Protein AF-A0A165E2U0-F1 (afdb_monomer)

Radius of gyration: 25.97 Å; Cα contacts (8 Å, |Δi|>4): 132; chains: 1; bounding box: 75×24×74 Å

Nearest PDB structures (foldseek):
  6asz-assembly1_A  TM=8.365E-01  e=5.040E-02  Drosophila melanogaster
  3fdt-assembly1_A  TM=8.218E-01  e=2.837E-01  Homo sapiens
  6q3m-assembly4_D  TM=7.816E-01  e=5.260E-01  Homo sapiens
  2k28-assembly1_A  TM=7.258E-01  e=8.102E-01  Homo sapiens
  8po6-assembly1_A  TM=3.005E-01  e=1.327E+00  Escherichia coli K-12

InterPro domains:
  IPR016197 Chromo-like domain superfamily [SSF54160] (2-65)

Organism: NCBI:txid1353952

Sequence (129 aa):
MSTEEELVIEYISQAKATGDDSESGELEWVYKVHWVGYPEDQASHEHDNGFFTELLDEFWAATDSDRDVKKHAKGTIIKPSQQYIGKHARKKAIPVGSNGDEGDSAAVEGVTKSGVHDLHMVSKDGASS

Structure (mmCIF, N/CA/C/O backbone):
data_AF-A0A165E2U0-F1
#
_entry.id   AF-A0A165E2U0-F1
#
loop_
_atom_site.group_PDB
_atom_site.id
_atom_site.type_symbol
_atom_s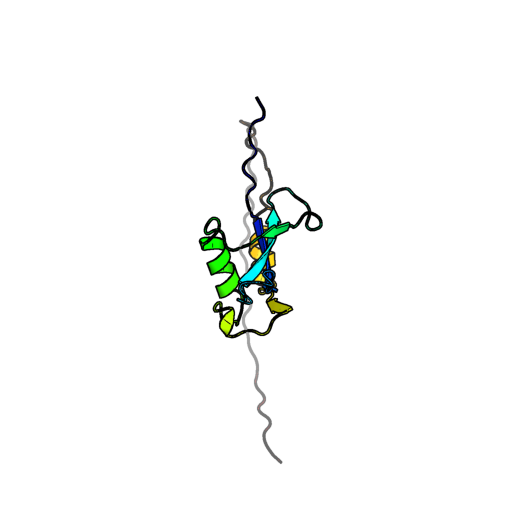ite.label_atom_id
_atom_site.label_alt_id
_atom_site.label_comp_id
_atom_site.label_asym_id
_atom_site.label_entity_id
_atom_site.label_seq_id
_atom_site.pdbx_PDB_ins_code
_atom_site.Cartn_x
_atom_site.Cartn_y
_atom_site.Cartn_z
_atom_site.occupancy
_atom_site.B_iso_or_equiv
_atom_site.auth_seq_id
_atom_site.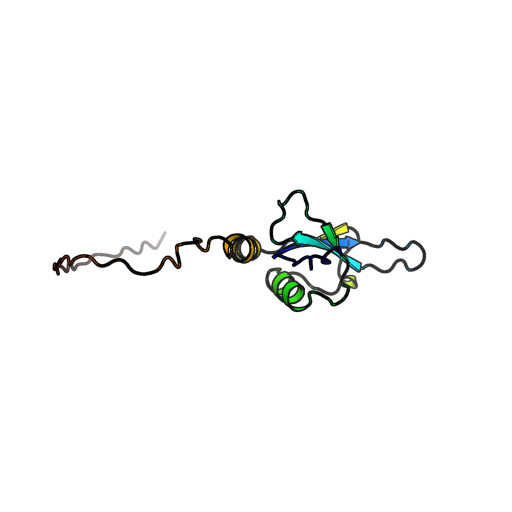auth_comp_id
_atom_site.auth_asym_id
_atom_site.auth_atom_id
_atom_site.pdbx_PDB_model_num
ATOM 1 N N . MET A 1 1 ? 13.396 1.588 32.665 1.00 40.78 1 MET A N 1
ATOM 2 C CA . MET A 1 1 ? 13.254 0.497 31.686 1.00 40.78 1 MET A CA 1
ATOM 3 C C . MET A 1 1 ? 12.191 0.959 30.719 1.00 40.78 1 MET A C 1
ATOM 5 O O . MET A 1 1 ? 11.050 1.088 31.139 1.00 40.78 1 MET A O 1
ATOM 9 N N . SER A 1 2 ? 12.589 1.369 29.518 1.00 47.41 2 SER A N 1
ATOM 10 C CA . SER A 1 2 ? 11.639 1.761 28.479 1.00 47.41 2 SER A CA 1
ATOM 11 C C . SER A 1 2 ? 11.029 0.472 27.954 1.00 47.41 2 SER A C 1
ATOM 13 O O . SER A 1 2 ? 11.752 -0.359 27.417 1.00 47.41 2 SER A O 1
ATOM 15 N N . THR A 1 3 ? 9.748 0.249 28.220 1.00 50.00 3 THR A N 1
ATOM 16 C CA . THR A 1 3 ? 8.982 -0.795 27.542 1.00 50.00 3 THR A CA 1
ATOM 17 C C . THR A 1 3 ? 9.017 -0.454 26.062 1.00 50.00 3 THR A C 1
ATOM 19 O O . THR A 1 3 ? 8.485 0.581 25.672 1.00 50.00 3 THR A O 1
ATOM 22 N N . GLU A 1 4 ? 9.734 -1.246 25.271 1.00 56.53 4 GLU A N 1
ATOM 23 C CA . GLU A 1 4 ? 9.707 -1.152 23.815 1.00 56.53 4 GLU A CA 1
ATOM 24 C C . GLU A 1 4 ? 8.253 -1.393 23.392 1.00 56.53 4 GLU A C 1
ATOM 26 O O . GLU A 1 4 ? 7.743 -2.505 23.505 1.00 56.53 4 GLU A O 1
ATOM 31 N N . GLU A 1 5 ? 7.537 -0.321 23.048 1.00 62.97 5 GLU A N 1
ATOM 32 C CA . GLU A 1 5 ? 6.160 -0.417 22.575 1.00 62.97 5 GLU A CA 1
ATOM 33 C C . GLU A 1 5 ? 6.194 -1.062 21.187 1.00 62.97 5 GLU A C 1
ATOM 35 O O . GLU A 1 5 ? 6.752 -0.504 20.243 1.00 62.97 5 GLU A O 1
ATOM 40 N N . GLU A 1 6 ? 5.642 -2.271 21.074 1.00 74.81 6 GLU A N 1
ATOM 41 C CA . GLU A 1 6 ? 5.505 -2.966 19.797 1.00 74.81 6 GLU A CA 1
ATOM 42 C C . GLU A 1 6 ? 4.513 -2.191 18.922 1.00 74.81 6 GLU A C 1
ATOM 44 O O . GLU A 1 6 ? 3.311 -2.142 19.197 1.00 74.81 6 GLU A O 1
ATOM 49 N N . LEU A 1 7 ? 5.025 -1.527 17.884 1.00 80.75 7 LEU A N 1
ATOM 50 C CA . LEU A 1 7 ? 4.197 -0.794 16.935 1.00 80.75 7 LEU A CA 1
ATOM 51 C C . LEU A 1 7 ? 3.428 -1.788 16.059 1.00 80.75 7 LEU A C 1
ATOM 53 O O . LEU A 1 7 ? 4.017 -2.552 15.296 1.00 80.75 7 LEU A O 1
ATOM 57 N N . VAL A 1 8 ? 2.099 -1.752 16.146 1.00 87.25 8 VAL A N 1
ATOM 58 C CA . VAL A 1 8 ? 1.210 -2.618 15.361 1.00 87.25 8 VAL A CA 1
ATOM 59 C C . VAL A 1 8 ? 0.689 -1.858 14.146 1.00 87.25 8 VAL A C 1
ATOM 61 O O . VAL A 1 8 ? 0.160 -0.751 14.272 1.00 87.25 8 VAL A O 1
ATOM 64 N N . ILE A 1 9 ? 0.806 -2.459 12.963 1.00 89.69 9 ILE A N 1
ATOM 65 C CA . ILE A 1 9 ? 0.265 -1.894 11.723 1.00 89.69 9 ILE A CA 1
ATOM 66 C C . ILE A 1 9 ? -1.255 -2.102 11.693 1.00 89.69 9 ILE A C 1
ATOM 68 O O . ILE A 1 9 ? -1.752 -3.208 11.894 1.00 89.69 9 ILE A O 1
ATOM 72 N N . GLU A 1 10 ? -2.001 -1.037 11.410 1.00 90.31 10 GLU A N 1
ATOM 73 C CA . GLU A 1 10 ? -3.456 -1.062 11.255 1.00 90.31 10 GLU A CA 1
ATOM 74 C C . GLU A 1 10 ? -3.865 -1.465 9.828 1.00 90.31 10 GLU A C 1
ATOM 76 O O . GLU A 1 10 ? -4.675 -2.379 9.642 1.00 90.31 10 GLU A O 1
ATOM 81 N N . TYR A 1 11 ? -3.308 -0.792 8.811 1.00 93.19 11 TYR A N 1
ATOM 82 C CA . TYR A 1 11 ? -3.546 -1.096 7.394 1.00 93.19 11 TYR A CA 1
ATOM 83 C C . TYR A 1 11 ? -2.502 -0.479 6.454 1.00 93.19 11 TYR A C 1
ATOM 85 O O . TYR A 1 11 ? -1.779 0.455 6.809 1.00 93.19 11 TYR A O 1
ATOM 93 N N . ILE A 1 12 ? -2.465 -0.975 5.212 1.00 95.44 12 ILE A N 1
ATOM 94 C CA . ILE A 1 12 ? -1.629 -0.440 4.131 1.00 95.44 12 ILE A CA 1
ATOM 95 C C . ILE A 1 12 ? -2.495 0.404 3.196 1.00 95.44 12 ILE A C 1
ATOM 97 O O . ILE A 1 12 ?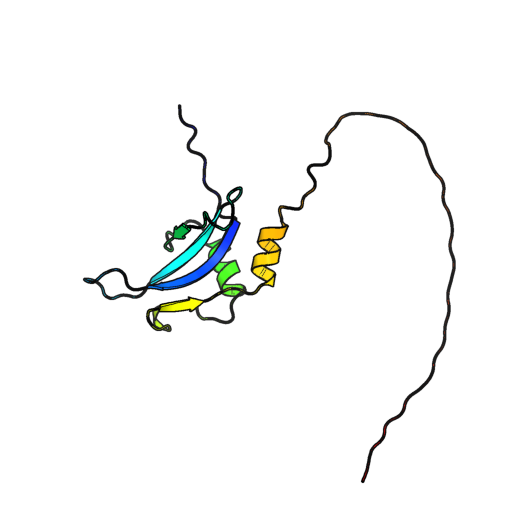 -3.444 -0.082 2.592 1.00 95.44 12 ILE A O 1
ATOM 101 N N . SER A 1 13 ? -2.163 1.680 3.031 1.00 95.81 13 SER A N 1
ATOM 102 C CA . SER A 1 13 ? -2.942 2.593 2.177 1.00 95.81 13 SER A CA 1
ATOM 103 C C . SER A 1 13 ? -2.427 2.689 0.741 1.00 95.81 13 SER A C 1
ATOM 105 O O . SER A 1 13 ? -3.143 3.157 -0.147 1.00 95.81 13 SER A O 1
ATOM 107 N N . GLN A 1 14 ? -1.179 2.281 0.506 1.00 96.50 14 GLN A N 1
ATOM 108 C CA . GLN A 1 14 ? -0.513 2.449 -0.779 1.00 96.50 14 GLN A CA 1
ATOM 109 C C . GLN A 1 14 ? 0.696 1.518 -0.904 1.00 96.50 14 GLN A C 1
ATOM 111 O O . GLN A 1 14 ? 1.415 1.343 0.074 1.00 96.50 14 GLN A O 1
ATOM 116 N N . ALA A 1 15 ? 0.979 1.037 -2.113 1.00 96.69 15 ALA A N 1
ATOM 117 C CA . ALA A 1 15 ? 2.282 0.511 -2.515 1.00 96.69 15 ALA A CA 1
ATOM 118 C C . ALA A 1 15 ? 2.851 1.372 -3.652 1.00 96.69 15 ALA A C 1
ATOM 120 O O . ALA A 1 15 ? 2.114 1.784 -4.552 1.00 96.69 15 ALA A O 1
ATOM 121 N N . LYS A 1 16 ? 4.149 1.672 -3.615 1.00 95.94 16 LYS A N 1
ATOM 122 C CA . LYS A 1 16 ? 4.857 2.424 -4.655 1.00 95.94 16 LYS A CA 1
ATOM 123 C C . LYS A 1 16 ? 6.054 1.621 -5.144 1.00 95.94 16 LYS A C 1
ATOM 125 O O . LYS A 1 16 ? 6.909 1.266 -4.339 1.00 95.94 16 LYS A O 1
ATOM 130 N N . ALA A 1 17 ? 6.133 1.390 -6.451 1.00 94.69 17 ALA A N 1
ATOM 131 C CA . ALA A 1 17 ? 7.309 0.795 -7.070 1.00 94.69 17 ALA A CA 1
ATOM 132 C C . ALA A 1 17 ? 8.429 1.837 -7.042 1.00 94.69 17 ALA A C 1
ATOM 134 O O . ALA A 1 17 ? 8.354 2.865 -7.725 1.00 94.69 17 ALA A O 1
ATOM 135 N N . THR A 1 18 ? 9.445 1.614 -6.224 1.00 89.94 18 THR A N 1
ATOM 136 C CA . THR A 1 18 ? 10.642 2.450 -6.163 1.00 89.94 18 THR A CA 1
ATOM 137 C C . THR A 1 18 ? 11.846 1.656 -6.643 1.00 89.94 18 THR A C 1
ATOM 139 O O . THR A 1 18 ? 11.802 0.442 -6.745 1.00 89.94 18 THR A O 1
ATOM 142 N N . GLY A 1 19 ? 12.907 2.367 -6.986 1.00 82.94 19 GLY A N 1
ATOM 143 C CA . GLY A 1 19 ? 14.234 1.789 -7.143 1.00 82.94 19 GLY A CA 1
ATOM 144 C C . GLY A 1 19 ? 15.147 2.787 -6.470 1.00 82.94 19 GLY A C 1
ATOM 145 O O . GLY A 1 19 ? 15.364 3.864 -7.042 1.00 82.94 19 GLY A O 1
ATOM 146 N N . ASP A 1 20 ? 15.500 2.506 -5.220 1.00 64.50 20 ASP A N 1
ATOM 147 C CA . ASP A 1 20 ? 16.282 3.418 -4.380 1.00 64.50 20 ASP A CA 1
ATOM 148 C C . ASP A 1 20 ? 17.783 3.251 -4.638 1.00 64.50 20 ASP A C 1
ATOM 150 O O . ASP A 1 20 ? 18.552 4.209 -4.612 1.00 64.50 20 ASP A O 1
ATOM 154 N N . ASP A 1 21 ? 18.182 2.045 -5.027 1.00 57.09 21 ASP A N 1
ATOM 155 C CA . ASP A 1 21 ? 19.582 1.692 -5.098 1.00 57.09 21 ASP A CA 1
ATOM 156 C C . ASP A 1 21 ? 20.172 1.972 -6.489 1.00 57.09 21 ASP A C 1
ATOM 158 O O . ASP A 1 21 ? 19.845 1.319 -7.487 1.00 57.09 21 ASP A O 1
ATOM 162 N N . SER A 1 22 ? 21.042 2.984 -6.563 1.00 55.16 22 SER A N 1
ATOM 163 C CA . SER A 1 22 ? 21.785 3.321 -7.787 1.00 55.16 22 SER A CA 1
ATOM 164 C C . SER A 1 22 ? 22.816 2.249 -8.173 1.00 55.16 22 SER A C 1
ATOM 166 O O . SER A 1 22 ? 23.364 2.336 -9.272 1.00 55.16 22 SER A O 1
ATOM 168 N N . GLU A 1 23 ? 23.072 1.248 -7.321 1.00 57.62 23 GLU A N 1
ATOM 169 C CA . GLU A 1 23 ? 23.985 0.138 -7.618 1.00 57.62 23 GLU A CA 1
ATOM 170 C C . GLU A 1 23 ? 23.243 -1.098 -8.141 1.00 57.62 23 GLU A C 1
ATOM 172 O O . GLU A 1 23 ? 23.708 -1.720 -9.097 1.00 57.62 23 GLU A O 1
ATOM 177 N N . SER A 1 24 ? 22.073 -1.428 -7.583 1.00 68.62 24 SER A N 1
ATOM 178 C CA . SER A 1 24 ? 21.304 -2.609 -8.017 1.00 68.62 24 SER A CA 1
ATOM 179 C C . SER A 1 24 ? 20.308 -2.312 -9.142 1.00 68.62 24 SER A C 1
ATOM 181 O O . SER A 1 24 ? 20.067 -3.163 -9.998 1.00 68.62 24 SER A O 1
ATOM 183 N N . GLY A 1 25 ? 19.704 -1.117 -9.162 1.00 69.19 25 GLY A N 1
ATOM 184 C CA . GLY A 1 25 ? 18.686 -0.730 -10.148 1.00 69.19 25 GLY A CA 1
ATOM 185 C C . GLY A 1 25 ? 17.399 -1.571 -10.118 1.00 69.19 25 GLY A C 1
ATOM 186 O O . GLY A 1 25 ? 16.508 -1.350 -10.943 1.00 69.19 25 GLY A O 1
ATOM 187 N N . GLU A 1 26 ? 17.291 -2.526 -9.193 1.00 83.12 26 GLU A N 1
ATOM 188 C CA . GLU A 1 26 ? 16.123 -3.381 -9.046 1.00 83.12 26 GLU A CA 1
ATOM 189 C C . GLU A 1 26 ? 14.968 -2.596 -8.427 1.00 83.12 26 GLU A C 1
ATOM 191 O O . GLU A 1 26 ? 15.147 -1.753 -7.546 1.00 83.12 26 GLU A O 1
ATOM 196 N N . LEU A 1 27 ? 13.767 -2.847 -8.945 1.00 90.19 27 LEU A N 1
ATOM 197 C CA . LEU A 1 27 ? 12.562 -2.257 -8.392 1.00 90.19 27 LEU A CA 1
ATOM 198 C C . LEU A 1 27 ? 12.106 -3.047 -7.173 1.00 90.19 27 LEU A C 1
ATOM 200 O O . LEU A 1 27 ? 12.170 -4.275 -7.155 1.00 90.19 27 LEU A O 1
ATOM 204 N N . GLU A 1 28 ? 11.561 -2.329 -6.205 1.00 91.81 28 GLU A N 1
ATOM 205 C CA . GLU A 1 28 ? 10.971 -2.865 -4.989 1.00 91.81 28 GLU A CA 1
ATOM 206 C C . GLU A 1 28 ? 9.698 -2.101 -4.617 1.00 91.81 28 GLU A C 1
ATOM 208 O O . GLU A 1 28 ? 9.459 -0.972 -5.063 1.00 91.81 28 GLU A O 1
ATOM 213 N N . TRP A 1 29 ? 8.853 -2.728 -3.804 1.00 94.12 29 TRP A N 1
ATOM 214 C CA . TRP A 1 29 ? 7.667 -2.078 -3.263 1.00 94.12 29 TRP A CA 1
ATOM 215 C C . TRP A 1 29 ? 7.985 -1.393 -1.940 1.00 94.12 29 TRP A C 1
ATOM 217 O O . TRP A 1 29 ? 8.452 -2.033 -1.002 1.00 94.12 29 TRP A O 1
ATOM 227 N N . VAL A 1 30 ? 7.625 -0.115 -1.850 1.00 94.88 30 VAL A N 1
ATOM 228 C CA . VAL A 1 30 ? 7.546 0.623 -0.587 1.00 94.88 30 VAL A CA 1
ATOM 229 C C . VAL A 1 30 ? 6.084 0.897 -0.258 1.00 94.88 30 VAL A C 1
ATOM 231 O O . VAL A 1 30 ? 5.332 1.427 -1.086 1.00 94.88 30 VAL A O 1
ATOM 234 N N . TYR A 1 31 ? 5.677 0.543 0.954 1.00 95.38 31 TYR A N 1
ATOM 235 C CA . TYR A 1 31 ? 4.293 0.554 1.410 1.00 95.38 31 TYR A CA 1
ATOM 236 C C . TYR A 1 31 ? 4.037 1.712 2.368 1.00 95.38 31 TYR A C 1
ATOM 238 O O . TYR A 1 31 ? 4.780 1.902 3.323 1.00 95.38 31 TYR A O 1
ATOM 246 N N . LYS A 1 32 ? 2.957 2.469 2.151 1.00 95.62 32 LYS A N 1
ATOM 247 C CA . LYS A 1 32 ? 2.491 3.478 3.110 1.00 95.62 32 LYS A CA 1
ATOM 248 C C . LYS A 1 32 ? 1.591 2.819 4.155 1.00 95.62 32 LYS A C 1
ATOM 250 O O . LYS A 1 32 ? 0.416 2.552 3.869 1.00 95.62 32 LYS A O 1
ATOM 255 N N . VAL A 1 33 ? 2.129 2.597 5.345 1.00 94.44 33 VAL A N 1
ATOM 256 C CA . VAL A 1 33 ? 1.464 1.925 6.469 1.00 94.44 33 VAL A CA 1
ATOM 257 C C . VAL A 1 33 ? 0.955 2.909 7.507 1.00 94.44 33 VAL A C 1
ATOM 259 O O . VAL A 1 33 ? 1.592 3.915 7.807 1.00 94.44 33 VAL A O 1
ATOM 262 N N . HIS A 1 34 ? -0.211 2.588 8.054 1.00 93.50 34 HIS A N 1
ATOM 263 C CA . HIS A 1 34 ? -0.844 3.308 9.152 1.00 93.50 34 HIS A CA 1
ATOM 264 C C . HIS A 1 34 ? -0.751 2.473 10.417 1.00 93.50 34 HIS A C 1
ATOM 266 O O . HIS A 1 34 ? -0.904 1.254 10.360 1.00 93.50 34 HIS A O 1
ATOM 272 N N . TRP A 1 35 ? -0.503 3.127 11.546 1.00 91.75 35 TRP A N 1
ATOM 273 C CA . TRP A 1 35 ? -0.203 2.471 12.815 1.00 91.75 35 TRP A CA 1
ATOM 274 C C . TRP A 1 35 ? -1.394 2.536 13.764 1.00 91.75 35 TRP A C 1
ATOM 276 O O . TRP A 1 35 ? -2.068 3.563 13.877 1.00 91.75 35 TRP A O 1
ATOM 286 N N . VAL A 1 36 ? -1.633 1.451 14.495 1.00 88.19 36 VAL A N 1
ATOM 287 C CA . VAL A 1 36 ? -2.714 1.384 15.478 1.00 88.19 36 VAL A CA 1
ATOM 288 C C . VAL A 1 36 ? -2.503 2.462 16.539 1.00 88.19 36 VAL A C 1
ATOM 290 O O . VAL A 1 36 ? -1.497 2.480 17.237 1.00 88.19 36 VAL A O 1
ATOM 293 N N . GLY A 1 37 ? -3.487 3.352 16.690 1.00 85.62 37 GLY A N 1
ATOM 294 C CA . GLY A 1 37 ? -3.439 4.410 17.707 1.00 85.62 37 GLY A CA 1
ATOM 295 C C . GLY A 1 37 ? -2.770 5.706 17.258 1.00 85.62 37 GLY A C 1
ATOM 296 O O . GLY A 1 37 ? -2.849 6.687 17.996 1.00 85.62 37 GLY A O 1
ATOM 297 N N . TYR A 1 38 ? -2.217 5.745 16.047 1.00 86.75 38 TYR A N 1
ATOM 298 C CA . TYR A 1 38 ? -1.627 6.943 15.466 1.00 86.75 38 TYR A CA 1
ATOM 299 C C . TYR A 1 38 ? -2.559 7.552 14.413 1.00 86.75 38 TYR A C 1
ATOM 301 O O . TYR A 1 38 ? -3.327 6.834 13.770 1.00 86.75 38 TYR A O 1
ATOM 309 N N . PRO A 1 39 ? -2.543 8.882 14.249 1.00 87.94 39 PRO A N 1
ATOM 310 C CA . PRO A 1 39 ? -3.340 9.541 13.225 1.00 87.94 39 PRO A CA 1
ATOM 311 C C . PRO A 1 39 ? -2.768 9.290 11.816 1.00 87.94 39 PRO A C 1
ATOM 313 O O . PRO A 1 39 ? -1.591 8.965 11.654 1.00 87.94 39 PRO A O 1
ATOM 316 N N . GLU A 1 40 ? -3.600 9.464 10.781 1.00 86.25 40 GLU A N 1
ATOM 317 C CA . GLU A 1 40 ? -3.240 9.162 9.381 1.00 86.25 40 GLU A CA 1
ATOM 318 C C . GLU A 1 40 ? -2.031 9.958 8.851 1.00 86.25 40 GLU A C 1
ATOM 320 O O . GLU A 1 40 ? -1.355 9.524 7.912 1.00 86.25 40 GLU A O 1
ATOM 325 N N . ASP A 1 41 ? -1.753 11.134 9.417 1.00 89.75 41 ASP A N 1
ATOM 326 C CA . ASP A 1 41 ? -0.606 11.973 9.059 1.00 89.75 41 ASP A CA 1
ATOM 327 C C . ASP A 1 41 ? 0.727 11.437 9.603 1.00 89.75 41 ASP A C 1
ATOM 329 O O . ASP A 1 41 ? 1.782 11.849 9.125 1.00 89.75 41 ASP A O 1
ATOM 333 N N . GLN A 1 42 ? 0.685 10.472 10.528 1.00 91.06 42 GLN A N 1
ATOM 334 C CA . GLN A 1 42 ? 1.856 9.769 11.066 1.00 91.06 42 GLN A CA 1
ATOM 335 C C . GLN A 1 42 ? 2.114 8.410 10.395 1.00 91.06 42 GLN A C 1
ATOM 337 O O . GLN A 1 42 ? 2.887 7.596 10.898 1.00 91.06 42 GLN A O 1
ATOM 342 N N . ALA A 1 43 ? 1.493 8.151 9.243 1.00 93.69 43 ALA A N 1
ATOM 343 C CA . ALA A 1 43 ? 1.813 6.989 8.423 1.00 93.69 43 ALA A CA 1
ATOM 344 C C . ALA A 1 43 ? 3.282 7.007 7.956 1.00 93.69 43 ALA A C 1
ATOM 346 O O . ALA A 1 43 ? 3.788 8.044 7.515 1.00 93.69 43 ALA A O 1
ATOM 347 N N . SER A 1 44 ? 3.946 5.850 7.983 1.00 94.19 44 SER A N 1
ATOM 348 C CA . SER A 1 44 ? 5.333 5.690 7.523 1.00 94.19 44 SER A CA 1
ATOM 349 C C . SER A 1 44 ? 5.414 4.929 6.196 1.00 94.19 44 SER A C 1
ATOM 351 O O . SER A 1 44 ? 4.406 4.455 5.663 1.00 94.19 44 SER A O 1
ATOM 353 N N . HIS A 1 45 ? 6.619 4.877 5.627 1.00 94.31 45 HIS A N 1
ATOM 354 C CA . HIS A 1 45 ? 6.926 4.145 4.402 1.00 94.31 45 HIS A CA 1
ATOM 355 C C . HIS A 1 45 ? 7.846 2.974 4.743 1.00 94.31 45 HIS A C 1
ATOM 357 O O . HIS A 1 45 ? 8.984 3.203 5.139 1.00 94.31 45 HIS A O 1
ATOM 363 N N . GLU A 1 46 ? 7.358 1.749 4.573 1.00 92.69 46 GLU A N 1
ATOM 364 C CA . GLU A 1 46 ? 8.064 0.525 4.960 1.00 92.69 46 GLU A CA 1
ATOM 365 C C . GLU A 1 46 ? 8.338 -0.372 3.752 1.00 92.69 46 GLU A C 1
ATOM 367 O O . GLU A 1 46 ? 7.569 -0.398 2.787 1.00 92.69 46 GLU A O 1
ATOM 372 N N . HIS A 1 47 ? 9.423 -1.135 3.828 1.00 91.56 47 HIS A N 1
ATOM 373 C CA . HIS A 1 47 ? 9.777 -2.163 2.849 1.00 91.56 47 HIS A CA 1
ATOM 374 C C . HIS A 1 47 ? 9.152 -3.515 3.237 1.00 91.56 47 HIS A C 1
ATOM 376 O O . HIS A 1 47 ? 8.752 -3.720 4.388 1.00 91.56 47 HIS A O 1
ATOM 382 N N . ASP A 1 48 ? 9.060 -4.452 2.286 1.00 88.31 48 ASP A N 1
ATOM 383 C CA . ASP A 1 48 ? 8.663 -5.833 2.599 1.00 88.31 48 ASP A CA 1
ATOM 384 C C . ASP A 1 48 ? 9.791 -6.541 3.363 1.00 88.31 48 ASP A C 1
ATOM 386 O O . ASP A 1 48 ? 10.681 -7.159 2.785 1.00 88.31 48 ASP A O 1
ATOM 390 N N . ASN A 1 49 ? 9.746 -6.426 4.687 1.00 82.38 49 ASN A N 1
ATOM 391 C CA . ASN A 1 49 ? 10.703 -7.050 5.596 1.00 82.38 49 ASN A CA 1
ATOM 392 C C . ASN A 1 49 ? 10.210 -8.419 6.114 1.00 82.38 49 ASN A C 1
ATOM 394 O O . ASN A 1 49 ? 10.800 -8.978 7.036 1.00 82.38 49 ASN A O 1
ATOM 398 N N . GLY A 1 50 ? 9.099 -8.945 5.578 1.00 82.56 50 GLY A N 1
ATOM 399 C CA . GLY A 1 50 ? 8.497 -10.212 6.012 1.00 82.56 50 GLY A CA 1
ATOM 400 C C . GLY A 1 50 ? 7.719 -10.166 7.337 1.00 82.56 50 GLY A C 1
ATOM 401 O O . GLY A 1 50 ? 7.220 -11.200 7.772 1.00 82.56 50 GLY A O 1
ATOM 402 N N . PHE A 1 51 ? 7.573 -8.998 7.975 1.00 79.44 51 PHE A N 1
ATOM 403 C CA . PHE A 1 51 ? 6.918 -8.869 9.289 1.00 79.44 51 PHE A CA 1
ATOM 404 C C . PHE A 1 51 ? 5.383 -8.784 9.249 1.00 79.44 51 PHE A C 1
ATOM 406 O O . PHE A 1 51 ? 4.740 -9.007 10.268 1.00 79.44 51 PHE A O 1
ATOM 413 N N . PHE A 1 52 ? 4.776 -8.463 8.103 1.00 84.44 52 PHE A N 1
ATOM 414 C CA . PHE A 1 52 ? 3.327 -8.225 7.986 1.00 84.44 52 PHE A CA 1
ATOM 415 C C . PHE A 1 52 ? 2.720 -8.912 6.752 1.00 84.44 52 PHE A C 1
ATOM 417 O O . PHE A 1 52 ? 1.928 -8.335 6.006 1.00 84.44 52 PHE A O 1
ATOM 424 N N . THR A 1 53 ? 3.101 -10.173 6.536 1.00 88.62 53 THR A N 1
ATOM 425 C CA . THR A 1 53 ? 2.718 -10.983 5.366 1.00 88.62 53 THR A CA 1
ATOM 426 C C . THR A 1 53 ? 1.207 -11.114 5.179 1.00 88.62 53 THR A C 1
ATOM 428 O O . THR A 1 53 ? 0.726 -10.895 4.072 1.00 88.62 53 THR A O 1
ATOM 431 N N . GLU A 1 54 ? 0.447 -11.382 6.245 1.00 89.81 54 GLU A N 1
ATOM 432 C CA . GLU A 1 54 ? -1.021 -11.484 6.165 1.00 89.81 54 GLU A CA 1
ATOM 433 C C . GLU A 1 54 ? -1.656 -10.168 5.697 1.00 89.81 54 GLU A C 1
ATOM 435 O O . GLU A 1 54 ? -2.543 -10.159 4.844 1.00 89.81 54 GLU A O 1
ATOM 440 N N . LEU A 1 55 ? -1.155 -9.036 6.201 1.00 90.81 55 LEU A N 1
ATOM 441 C CA . LEU A 1 55 ? -1.663 -7.721 5.822 1.00 90.81 55 LEU A CA 1
ATOM 442 C C . LEU A 1 55 ? -1.310 -7.368 4.372 1.00 90.81 55 LEU A C 1
ATOM 444 O O . LEU A 1 55 ? -2.111 -6.727 3.689 1.00 90.81 55 LEU A O 1
ATOM 448 N N . LEU A 1 56 ? -0.135 -7.792 3.899 1.00 93.44 56 LEU A N 1
ATOM 449 C CA . LEU A 1 56 ? 0.248 -7.677 2.493 1.00 93.44 56 LEU A CA 1
ATOM 450 C C . LEU A 1 56 ? -0.678 -8.498 1.600 1.00 93.44 56 LEU A C 1
ATOM 452 O O . LEU A 1 56 ? -1.130 -7.988 0.578 1.00 93.44 56 LEU A O 1
ATOM 456 N N . ASP A 1 57 ? -0.997 -9.731 1.980 1.00 93.12 57 ASP A N 1
ATOM 457 C CA . ASP A 1 57 ? -1.903 -10.577 1.203 1.00 93.12 57 ASP A CA 1
ATOM 458 C C . ASP A 1 57 ? -3.319 -9.982 1.156 1.00 93.12 57 ASP A C 1
ATOM 460 O O . ASP A 1 57 ? -3.912 -9.906 0.077 1.00 93.12 57 ASP A O 1
ATOM 464 N N . GLU A 1 58 ? -3.838 -9.467 2.279 1.00 93.19 58 GLU A N 1
ATOM 465 C CA . GLU A 1 58 ? -5.116 -8.740 2.300 1.00 93.19 58 GLU A CA 1
ATOM 466 C C . GLU A 1 58 ? -5.074 -7.465 1.440 1.00 93.19 58 GLU A C 1
ATOM 468 O O . GLU A 1 58 ? -6.042 -7.170 0.736 1.00 93.19 58 GLU A O 1
ATOM 473 N N . PHE A 1 59 ? -3.967 -6.716 1.472 1.00 95.19 59 PHE A N 1
ATOM 474 C CA . PHE A 1 59 ? -3.773 -5.532 0.633 1.00 95.19 59 PHE A CA 1
ATOM 475 C C . PHE A 1 59 ? -3.815 -5.898 -0.852 1.00 95.19 59 PHE A C 1
ATOM 477 O O . PHE A 1 59 ? -4.586 -5.300 -1.600 1.00 95.19 59 PHE A O 1
ATOM 484 N N . TRP A 1 60 ? -3.031 -6.890 -1.279 1.00 95.38 60 TRP A N 1
ATOM 485 C CA . TRP A 1 60 ? -2.949 -7.281 -2.686 1.00 95.38 60 TRP A CA 1
ATOM 486 C C . TRP A 1 60 ? -4.256 -7.905 -3.176 1.00 95.38 60 TRP A C 1
ATOM 488 O O . TRP A 1 60 ? -4.686 -7.587 -4.281 1.00 95.38 60 TRP A O 1
ATOM 498 N N . ALA A 1 61 ? -4.951 -8.687 -2.345 1.00 93.81 61 ALA A N 1
ATOM 499 C CA . ALA A 1 61 ? -6.291 -9.193 -2.653 1.00 93.81 61 ALA A CA 1
ATOM 500 C C . ALA A 1 61 ? -7.346 -8.077 -2.770 1.00 93.81 61 ALA A C 1
ATOM 502 O O . ALA A 1 61 ? -8.351 -8.241 -3.459 1.00 93.81 61 ALA A O 1
ATOM 503 N N . ALA A 1 62 ? -7.130 -6.939 -2.106 1.00 95.06 62 ALA A N 1
ATOM 504 C CA . ALA A 1 62 ? -7.974 -5.752 -2.219 1.00 95.06 62 ALA A CA 1
ATOM 505 C C . ALA A 1 62 ? -7.608 -4.845 -3.407 1.00 95.06 62 ALA A C 1
ATOM 507 O O . ALA A 1 62 ? -8.191 -3.761 -3.544 1.00 95.06 62 ALA A O 1
ATOM 508 N N . THR A 1 63 ? -6.651 -5.263 -4.236 1.00 92.88 63 THR A N 1
ATOM 509 C CA . THR A 1 63 ? -6.245 -4.597 -5.475 1.00 92.88 63 THR A CA 1
ATOM 510 C C . THR A 1 63 ? -6.510 -5.513 -6.668 1.00 92.88 63 THR A C 1
ATOM 512 O O . THR A 1 63 ? -6.408 -6.728 -6.555 1.00 92.88 63 THR A O 1
ATOM 515 N N . ASP A 1 64 ? -6.775 -4.937 -7.838 1.00 87.88 64 ASP A N 1
ATOM 516 C CA . ASP A 1 64 ? -6.825 -5.671 -9.113 1.00 87.88 64 ASP A CA 1
ATOM 517 C C . ASP A 1 64 ? -5.450 -5.684 -9.817 1.00 87.88 64 ASP A C 1
ATOM 519 O O . ASP A 1 64 ? -5.358 -5.641 -11.045 1.00 87.88 64 ASP A O 1
ATOM 523 N N . SER A 1 65 ? -4.362 -5.684 -9.040 1.00 92.38 65 SER A N 1
ATOM 524 C CA . SER A 1 65 ? -3.000 -5.486 -9.542 1.00 92.38 65 SER A CA 1
ATOM 525 C C . SER A 1 65 ? -2.063 -6.634 -9.179 1.00 92.38 65 SER A C 1
ATOM 527 O O . SER A 1 65 ? -2.210 -7.296 -8.158 1.00 92.38 65 SER A O 1
ATOM 529 N N . ASP A 1 66 ? -1.045 -6.836 -10.015 1.00 91.56 66 ASP A N 1
ATOM 530 C CA . ASP A 1 66 ? -0.030 -7.867 -9.802 1.00 91.56 66 ASP A CA 1
ATOM 531 C C . ASP A 1 66 ? 0.975 -7.462 -8.709 1.00 91.56 66 ASP A C 1
ATOM 533 O O . ASP A 1 66 ? 1.458 -6.327 -8.707 1.00 91.56 66 ASP A O 1
ATOM 537 N N . ARG A 1 67 ? 1.324 -8.395 -7.815 1.00 93.19 67 ARG A N 1
ATOM 538 C CA . ARG A 1 67 ? 2.316 -8.187 -6.745 1.00 93.19 67 ARG A CA 1
ATOM 539 C C . ARG A 1 67 ? 3.758 -8.197 -7.259 1.00 93.19 67 ARG A C 1
ATOM 541 O O . ARG A 1 67 ? 4.637 -7.661 -6.590 1.00 93.19 67 ARG A O 1
ATOM 548 N N . ASP A 1 68 ? 4.040 -8.786 -8.419 1.00 92.38 68 ASP A N 1
ATOM 549 C CA . ASP A 1 68 ? 5.394 -8.811 -8.978 1.00 92.38 68 ASP A CA 1
ATOM 550 C C . ASP A 1 68 ? 5.808 -7.415 -9.463 1.00 92.38 68 ASP A C 1
ATOM 552 O O . ASP A 1 68 ? 5.381 -6.951 -10.521 1.0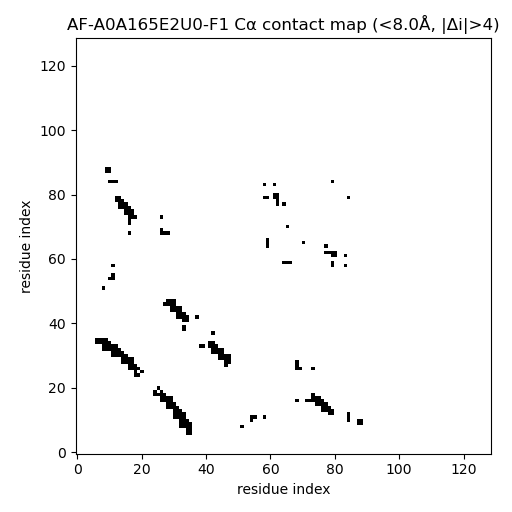0 92.38 68 ASP A O 1
ATOM 556 N N . VAL A 1 69 ? 6.675 -6.748 -8.694 1.00 91.50 69 VAL A N 1
ATOM 557 C CA . VAL A 1 69 ? 7.155 -5.384 -8.972 1.00 91.50 69 VAL A CA 1
ATOM 558 C C . VAL A 1 69 ? 7.815 -5.255 -10.347 1.00 91.50 69 VAL A C 1
ATOM 560 O O . VAL A 1 69 ? 7.736 -4.195 -10.967 1.00 91.50 69 VAL A O 1
ATOM 563 N N . LYS A 1 70 ? 8.396 -6.338 -10.882 1.00 90.12 70 LYS A N 1
ATOM 564 C CA . LYS A 1 70 ? 9.068 -6.346 -12.192 1.00 90.12 70 LYS A CA 1
ATOM 565 C C . LYS A 1 70 ? 8.099 -6.118 -13.353 1.00 90.12 70 LYS A C 1
ATOM 567 O O . LYS A 1 70 ? 8.531 -5.778 -14.452 1.00 90.12 70 LYS A O 1
ATOM 572 N N . LYS A 1 71 ? 6.794 -6.279 -13.118 1.00 92.31 71 LYS A N 1
ATOM 573 C CA . LYS A 1 71 ? 5.731 -6.000 -14.094 1.00 92.31 71 LYS A CA 1
ATOM 574 C C . LYS A 1 71 ? 5.283 -4.539 -14.095 1.00 92.31 71 LYS A C 1
ATOM 576 O O . LYS A 1 71 ? 4.452 -4.166 -14.921 1.00 92.31 71 LYS A O 1
ATOM 581 N N . HIS A 1 72 ? 5.817 -3.714 -13.196 1.00 92.00 72 HIS A N 1
ATOM 582 C CA . HIS A 1 72 ? 5.415 -2.321 -13.021 1.00 92.00 72 HIS A CA 1
ATOM 583 C C . HIS A 1 72 ? 6.552 -1.362 -13.355 1.00 92.00 72 HIS A C 1
ATOM 585 O O . HIS A 1 72 ? 7.729 -1.654 -13.167 1.00 92.00 72 HIS A O 1
ATOM 591 N N . ALA A 1 73 ? 6.195 -0.174 -13.841 1.00 92.25 73 ALA A N 1
ATOM 592 C CA . ALA A 1 73 ? 7.165 0.892 -14.061 1.00 92.25 73 ALA A CA 1
ATOM 593 C C . ALA A 1 73 ? 7.567 1.551 -12.729 1.00 92.25 73 ALA A C 1
ATOM 595 O O . ALA A 1 73 ? 6.752 1.652 -11.805 1.00 92.25 73 ALA A O 1
ATOM 596 N N . LYS A 1 74 ? 8.793 2.087 -12.649 1.00 92.00 74 LYS A N 1
ATOM 597 C CA . LYS A 1 74 ? 9.223 2.922 -11.516 1.00 92.00 74 LYS A CA 1
ATOM 598 C C . LYS A 1 74 ? 8.236 4.070 -11.298 1.00 92.00 74 LYS A C 1
ATOM 600 O O . LYS A 1 74 ? 7.855 4.765 -12.236 1.00 92.00 74 LYS A O 1
ATOM 605 N N . GLY A 1 75 ? 7.850 4.287 -10.048 1.00 91.12 75 GLY A N 1
ATOM 606 C CA . GLY A 1 75 ? 6.887 5.308 -9.651 1.00 91.12 75 GLY A CA 1
ATOM 607 C C . GLY A 1 75 ? 5.426 4.875 -9.755 1.00 91.12 75 GLY A C 1
ATOM 608 O O . GLY A 1 75 ? 4.565 5.668 -9.379 1.00 91.12 75 GLY A O 1
ATOM 609 N N . THR A 1 76 ? 5.130 3.650 -10.206 1.00 95.81 76 THR A N 1
ATOM 610 C CA . THR A 1 76 ? 3.762 3.108 -10.178 1.00 95.81 76 THR A CA 1
ATOM 611 C C . THR A 1 76 ? 3.231 3.111 -8.750 1.00 95.81 76 THR A C 1
ATOM 613 O O . THR A 1 76 ? 3.922 2.679 -7.828 1.00 95.81 76 THR A O 1
ATOM 616 N N . ILE A 1 77 ? 2.004 3.606 -8.576 1.00 96.31 77 ILE A N 1
ATOM 617 C CA . ILE A 1 77 ? 1.310 3.671 -7.291 1.00 96.31 77 ILE A CA 1
ATOM 618 C C . ILE A 1 77 ? 0.075 2.781 -7.359 1.00 96.31 77 ILE A C 1
ATOM 620 O O . ILE A 1 77 ? -0.794 2.987 -8.205 1.00 96.31 77 ILE A O 1
ATOM 624 N N . ILE A 1 78 ? -0.024 1.845 -6.424 1.00 97.25 78 ILE A N 1
ATOM 625 C CA . ILE A 1 78 ? -1.180 0.973 -6.240 1.00 97.25 78 ILE A CA 1
ATOM 626 C C . ILE A 1 78 ? -1.860 1.349 -4.933 1.00 97.25 78 ILE A C 1
ATOM 628 O O . ILE A 1 78 ? -1.209 1.535 -3.904 1.00 97.25 78 ILE A O 1
ATOM 632 N N . LYS A 1 79 ? -3.184 1.482 -4.987 1.00 96.69 79 LYS A N 1
ATOM 633 C CA . LYS A 1 79 ? -4.036 1.755 -3.831 1.00 96.69 79 LYS A CA 1
ATOM 634 C C . LYS A 1 79 ? -5.086 0.651 -3.732 1.00 96.69 79 LYS A C 1
ATOM 636 O O . LYS A 1 79 ? -5.623 0.267 -4.772 1.00 96.69 79 LYS A O 1
ATOM 641 N N . PRO A 1 80 ? -5.389 0.156 -2.525 1.00 95.56 80 PRO A N 1
ATOM 642 C CA . PRO A 1 80 ? -6.410 -0.857 -2.343 1.00 95.56 80 PRO A CA 1
ATOM 643 C C . PRO A 1 80 ? -7.799 -0.226 -2.470 1.00 95.56 80 PRO A C 1
ATOM 645 O O . PRO A 1 80 ? -7.965 1.002 -2.476 1.00 95.56 80 PRO A O 1
ATOM 648 N N . SER A 1 81 ? -8.822 -1.071 -2.544 1.00 92.75 81 SER A N 1
ATOM 649 C CA . SER A 1 81 ? -10.210 -0.619 -2.530 1.00 92.75 81 SER A CA 1
ATOM 650 C C . SER A 1 81 ? -10.553 0.183 -1.263 1.00 92.75 81 SER A C 1
ATOM 652 O O . SER A 1 81 ? -10.037 -0.051 -0.168 1.00 92.75 81 SER A O 1
ATOM 654 N N . GLN A 1 82 ? -11.514 1.105 -1.380 1.00 90.00 82 GLN A N 1
ATOM 655 C CA . GLN A 1 82 ? -12.035 1.844 -0.221 1.00 90.00 82 GLN A CA 1
ATOM 656 C C . GLN A 1 82 ? -12.709 0.922 0.808 1.00 90.00 82 GLN A C 1
ATOM 658 O O . GLN A 1 82 ? -12.761 1.247 1.993 1.00 90.00 82 GLN A O 1
ATOM 663 N N . GLN A 1 83 ? -13.204 -0.243 0.376 1.00 90.12 83 GLN A N 1
ATOM 664 C CA . GLN A 1 83 ? -13.781 -1.244 1.270 1.00 90.12 83 GLN A CA 1
ATOM 665 C C . GLN A 1 83 ? -12.723 -1.851 2.200 1.00 90.12 83 GLN A C 1
ATOM 667 O O . GLN A 1 83 ? -13.002 -2.016 3.386 1.00 90.12 83 GLN A O 1
ATOM 672 N N . TYR A 1 84 ? -11.515 -2.128 1.697 1.00 91.38 84 TYR A N 1
ATOM 673 C CA . TYR A 1 84 ? -10.389 -2.576 2.521 1.00 91.38 84 TYR A CA 1
ATOM 674 C C . TYR A 1 84 ? -10.028 -1.526 3.575 1.00 91.38 84 TYR A C 1
ATOM 676 O O . TYR A 1 84 ? -10.031 -1.829 4.768 1.00 91.38 84 TYR A O 1
ATOM 684 N N . ILE A 1 85 ? -9.839 -0.270 3.156 1.00 88.81 85 ILE A N 1
ATOM 685 C CA .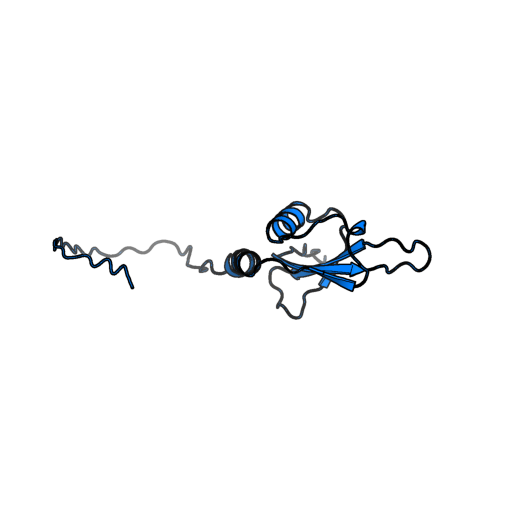 ILE A 1 85 ? -9.516 0.831 4.078 1.00 88.81 85 ILE A CA 1
ATOM 686 C C . ILE A 1 85 ? -10.616 0.957 5.141 1.00 88.81 85 ILE A C 1
ATOM 688 O O . ILE A 1 85 ? -10.337 0.982 6.336 1.00 88.81 85 ILE A O 1
ATOM 692 N N . GLY A 1 86 ? -11.885 0.932 4.723 1.00 85.44 86 GLY A N 1
ATOM 693 C CA . GLY A 1 86 ? -13.028 0.986 5.629 1.00 85.44 86 GLY A CA 1
ATOM 694 C C . GLY A 1 86 ? -13.113 -0.197 6.599 1.00 85.44 86 GLY A C 1
ATOM 695 O O . GLY A 1 86 ? -13.449 0.012 7.760 1.00 85.44 86 GLY A O 1
ATOM 696 N N . LYS A 1 87 ? -12.805 -1.428 6.171 1.00 85.50 87 LYS A N 1
ATOM 697 C CA . LYS A 1 87 ? -12.804 -2.626 7.034 1.00 85.50 87 LYS A CA 1
ATOM 698 C C . LYS A 1 87 ? -11.780 -2.492 8.159 1.00 85.50 87 LYS A C 1
ATOM 700 O O . LYS A 1 87 ? -12.095 -2.833 9.296 1.00 85.50 87 LYS A O 1
ATOM 705 N N . HIS A 1 88 ? -10.582 -2.003 7.853 1.00 81.44 88 HIS A N 1
ATOM 706 C CA . HIS A 1 88 ? -9.506 -1.905 8.837 1.00 81.44 88 HIS A CA 1
ATOM 707 C C . HIS A 1 88 ? -9.652 -0.660 9.722 1.00 81.44 88 HIS A C 1
ATOM 709 O O . HIS A 1 88 ? -9.616 -0.795 10.941 1.00 81.44 88 HIS A O 1
ATOM 715 N N . ALA A 1 89 ? -9.992 0.502 9.154 1.00 72.00 89 ALA A N 1
ATOM 716 C CA . ALA A 1 89 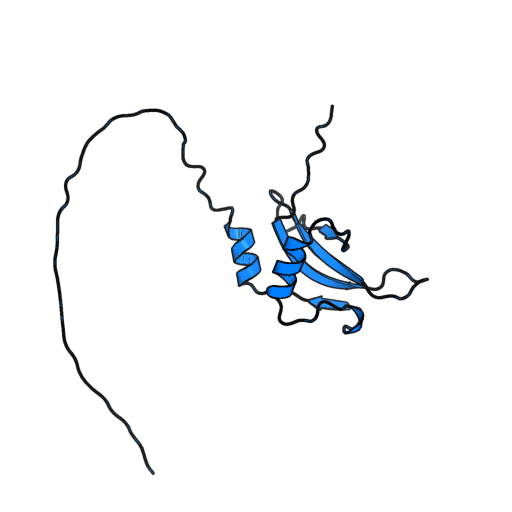? -10.227 1.727 9.924 1.00 72.00 89 ALA A CA 1
ATOM 717 C C . ALA A 1 89 ? -11.461 1.640 10.852 1.00 72.00 89 ALA A C 1
ATOM 719 O O . ALA A 1 89 ? -11.494 2.248 11.921 1.00 72.00 89 ALA A O 1
ATOM 720 N N . ARG A 1 90 ? -12.505 0.877 10.479 1.00 62.59 90 ARG A N 1
ATOM 721 C CA . ARG A 1 90 ? -13.743 0.751 11.282 1.00 62.59 90 ARG A CA 1
ATOM 722 C C . ARG A 1 90 ? -13.708 -0.341 12.344 1.00 62.59 90 ARG A C 1
ATOM 724 O O . ARG A 1 90 ? -14.546 -0.297 13.243 1.00 62.59 90 ARG A O 1
ATOM 731 N N . LYS A 1 91 ? -12.761 -1.288 12.304 1.00 57.41 91 LYS A N 1
ATOM 732 C CA . LYS A 1 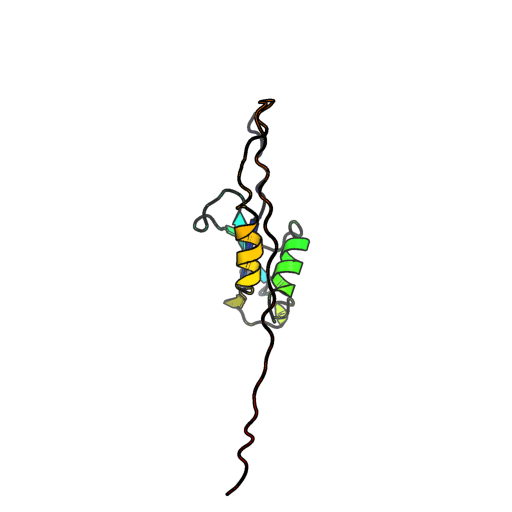91 ? -12.601 -2.312 13.361 1.00 57.41 91 LYS A CA 1
ATOM 733 C C . LYS A 1 91 ? -12.328 -1.705 14.750 1.00 57.41 91 LYS A C 1
ATOM 735 O O . LYS A 1 91 ? -12.434 -2.413 15.744 1.00 57.41 91 LYS A O 1
ATOM 740 N N . LYS A 1 92 ? -12.061 -0.396 14.829 1.00 50.34 92 LYS A N 1
ATOM 741 C CA . LYS A 1 92 ? -11.894 0.370 16.069 1.00 50.34 92 LYS A CA 1
ATOM 742 C C . LYS A 1 92 ? -13.165 1.041 16.609 1.00 50.34 92 LYS A C 1
ATOM 744 O O . LYS A 1 92 ? -13.135 1.570 17.713 1.00 50.34 92 LYS A O 1
ATOM 749 N N . ALA A 1 93 ? -14.298 0.996 15.903 1.00 46.12 93 ALA A N 1
ATOM 750 C CA . ALA A 1 93 ? -15.580 1.465 16.443 1.00 46.12 93 ALA A CA 1
ATOM 751 C C . ALA A 1 93 ? -16.246 0.411 17.357 1.00 46.12 93 ALA A C 1
ATOM 753 O O . ALA A 1 93 ? -17.461 0.230 17.322 1.00 46.12 93 ALA A O 1
ATOM 754 N N . ILE A 1 94 ? -15.457 -0.312 18.158 1.00 42.25 94 ILE A N 1
ATOM 755 C CA . ILE A 1 94 ? -15.985 -1.106 19.268 1.00 42.25 94 ILE A CA 1
ATOM 756 C C . ILE A 1 94 ? -16.246 -0.103 20.400 1.00 42.25 94 ILE A C 1
ATOM 758 O O . ILE A 1 94 ? -15.293 0.536 20.853 1.00 42.25 94 ILE A O 1
ATOM 762 N N . PRO A 1 95 ? -17.499 0.099 20.848 1.00 42.19 95 PRO A N 1
ATOM 763 C CA . PRO A 1 95 ? -17.749 0.938 22.006 1.00 42.19 95 PRO A CA 1
ATOM 764 C C . PRO A 1 95 ? -17.025 0.320 23.202 1.00 42.19 95 PRO A C 1
ATOM 766 O O . PRO A 1 95 ? -17.258 -0.839 23.545 1.00 42.19 95 PRO A O 1
ATOM 769 N N . VAL A 1 96 ? -16.155 1.093 23.852 1.00 42.59 96 VAL A N 1
ATOM 770 C CA . VAL A 1 96 ? -15.681 0.776 25.201 1.00 42.59 96 VAL A CA 1
ATOM 771 C C . VAL A 1 96 ? -16.888 0.978 26.133 1.00 42.59 96 VAL A C 1
ATOM 773 O O . VAL A 1 96 ? -17.157 2.051 26.660 1.00 42.59 96 VAL A O 1
ATOM 776 N N . GLY A 1 97 ? -17.743 -0.039 26.184 1.00 42.38 97 GLY A N 1
ATOM 777 C CA . GLY A 1 97 ? -18.980 -0.076 26.951 1.00 42.38 97 GLY A CA 1
ATOM 778 C C . GLY A 1 97 ? -18.855 -1.093 28.072 1.00 42.38 97 GLY A C 1
ATOM 779 O O . GLY A 1 97 ? -19.236 -2.242 27.898 1.00 42.38 97 GLY A O 1
ATOM 780 N N . SER A 1 98 ? -18.307 -0.630 29.194 1.00 45.97 98 SER A N 1
ATOM 781 C CA . SER A 1 98 ? -18.641 -1.044 30.561 1.00 45.97 98 SER A CA 1
ATOM 782 C C . SER A 1 98 ? -18.680 -2.546 30.880 1.00 45.97 98 SER A C 1
ATOM 784 O O . SER A 1 98 ? -19.752 -3.126 31.009 1.00 45.97 98 SER A O 1
ATOM 786 N N . ASN A 1 99 ? -17.527 -3.126 31.230 1.00 46.97 99 ASN A N 1
ATOM 787 C CA . ASN A 1 99 ? -17.504 -4.152 32.283 1.00 46.97 99 ASN A CA 1
ATOM 788 C C . ASN A 1 99 ? -17.479 -3.442 33.647 1.00 46.97 99 ASN A C 1
ATOM 790 O O . ASN A 1 99 ? -16.461 -3.385 34.335 1.00 46.97 99 ASN A O 1
ATOM 794 N N . GLY A 1 100 ? -18.612 -2.814 33.961 1.00 43.84 100 GLY A N 1
ATOM 795 C CA . GLY A 1 100 ? -18.985 -2.382 35.298 1.00 43.84 100 GLY A CA 1
ATOM 796 C C . GLY A 1 100 ? -19.938 -3.423 35.870 1.00 43.84 100 GLY A C 1
ATOM 797 O O . GLY A 1 100 ? -20.999 -3.669 35.309 1.00 43.84 100 GLY A O 1
ATOM 798 N N . ASP A 1 101 ? -19.465 -4.053 36.929 1.00 50.75 101 ASP A N 1
ATOM 799 C CA . ASP A 1 101 ? -20.129 -4.962 37.852 1.00 50.75 101 ASP A CA 1
ATOM 800 C C . ASP A 1 101 ? -21.551 -4.521 38.277 1.00 50.75 101 ASP A C 1
ATOM 802 O O . ASP A 1 101 ? -21.815 -3.330 38.417 1.00 50.75 101 ASP A O 1
ATOM 806 N N . GLU A 1 102 ? -22.423 -5.519 38.454 1.00 54.16 102 GLU A N 1
ATOM 807 C CA . GLU A 1 102 ? -23.688 -5.575 39.214 1.00 54.16 102 GLU A CA 1
ATOM 808 C C . GLU A 1 102 ? -24.568 -4.314 39.386 1.00 54.16 102 GLU A C 1
ATOM 810 O O . GLU A 1 102 ? -24.223 -3.335 40.044 1.00 54.16 102 GLU A O 1
ATOM 815 N N . GLY A 1 103 ? -25.824 -4.417 38.928 1.00 39.38 103 GLY A N 1
ATOM 816 C CA . GLY A 1 103 ? -26.867 -3.440 39.244 1.00 39.38 103 GLY A CA 1
ATOM 817 C C . GLY A 1 103 ? -28.242 -3.783 38.674 1.00 39.38 103 GLY A C 1
ATOM 818 O O . GLY A 1 103 ? -28.638 -3.259 37.641 1.00 39.38 103 GLY A O 1
ATOM 819 N N . ASP A 1 104 ? -28.940 -4.682 39.365 1.00 55.84 104 ASP A N 1
ATOM 820 C CA . ASP A 1 104 ? -30.397 -4.861 39.417 1.00 55.84 104 ASP A CA 1
ATOM 821 C C . ASP A 1 104 ? -31.241 -3.657 38.935 1.00 55.84 104 ASP A C 1
ATOM 823 O O . ASP A 1 104 ? -31.094 -2.563 39.477 1.00 55.84 104 ASP A O 1
ATOM 827 N N . SER A 1 105 ? -32.159 -3.867 37.972 1.00 52.41 105 SER A N 1
ATOM 828 C CA . SER A 1 105 ? -33.551 -3.363 38.028 1.00 52.41 105 SER A CA 1
ATOM 829 C C . SER A 1 105 ? -34.355 -3.544 36.725 1.00 52.41 105 SER A C 1
ATOM 831 O O . SER A 1 105 ? -34.066 -2.947 35.694 1.00 52.41 105 SER A O 1
ATOM 833 N N . ALA A 1 106 ? -35.467 -4.266 36.885 1.00 49.88 106 ALA A N 1
ATOM 834 C CA . ALA A 1 106 ? -36.802 -4.032 36.319 1.00 49.88 106 ALA A CA 1
ATOM 835 C C . ALA A 1 106 ? -37.109 -4.261 34.817 1.00 49.88 106 ALA A C 1
ATOM 837 O O . ALA A 1 106 ? -36.594 -3.638 33.895 1.00 49.88 106 ALA A O 1
ATOM 838 N N . ALA A 1 107 ? -38.107 -5.131 34.646 1.00 52.50 107 ALA A N 1
ATOM 839 C CA . ALA A 1 107 ? -38.859 -5.475 33.451 1.00 52.50 107 ALA A CA 1
ATOM 840 C C . ALA A 1 107 ? -39.460 -4.286 32.682 1.00 52.50 107 ALA A C 1
ATOM 842 O O . ALA A 1 107 ? -39.963 -3.344 33.289 1.00 52.50 107 ALA A O 1
ATOM 843 N N . VAL A 1 108 ? -39.601 -4.460 31.362 1.00 56.84 108 VAL A N 1
ATOM 844 C CA . VAL A 1 108 ? -40.804 -4.032 30.633 1.00 56.84 108 VAL A CA 1
ATOM 845 C C . VAL A 1 108 ? -41.214 -5.101 29.615 1.00 56.84 108 VAL A C 1
ATOM 847 O O . VAL A 1 108 ? -40.494 -5.410 28.668 1.00 56.84 108 VAL A O 1
ATOM 850 N N . GLU A 1 109 ? -42.392 -5.683 29.841 1.00 52.41 109 GLU A N 1
ATOM 851 C CA . GLU A 1 109 ? -43.177 -6.367 28.816 1.00 52.41 109 GLU A CA 1
ATOM 852 C C . GLU A 1 109 ? -43.588 -5.367 27.725 1.00 52.41 109 GLU A C 1
ATOM 854 O O . GLU A 1 109 ? -43.942 -4.225 28.013 1.00 52.41 109 GLU A O 1
ATOM 859 N N . GLY A 1 110 ? -43.583 -5.807 26.466 1.00 44.41 110 GLY A N 1
ATOM 860 C CA . GLY A 1 110 ? -43.945 -4.969 25.325 1.00 44.41 110 GLY A CA 1
ATOM 861 C C . GLY A 1 110 ? -44.213 -5.787 24.068 1.00 44.41 110 GLY A C 1
ATOM 862 O O . GLY A 1 110 ? -43.479 -5.716 23.090 1.00 44.41 110 GLY A O 1
ATOM 863 N N . VAL A 1 111 ? -45.265 -6.599 24.116 1.00 50.09 111 VAL A N 1
ATOM 864 C CA . VAL A 1 111 ? -45.912 -7.225 22.957 1.00 50.09 111 VAL A CA 1
ATOM 865 C C . VAL A 1 111 ? -46.373 -6.166 21.943 1.00 50.09 111 VAL A C 1
ATOM 867 O O . VAL A 1 111 ? -46.984 -5.181 22.330 1.00 50.09 111 VAL A O 1
ATOM 870 N N . THR A 1 112 ? -46.157 -6.385 20.641 1.00 52.38 112 THR A N 1
ATOM 871 C CA . THR A 1 112 ? -47.223 -6.307 19.616 1.00 52.38 112 THR A CA 1
ATOM 872 C C . THR A 1 112 ? -46.771 -6.918 18.283 1.00 52.38 112 THR A C 1
ATOM 874 O O . THR A 1 112 ? -45.802 -6.508 17.655 1.00 52.38 112 THR A O 1
ATOM 877 N N . LYS A 1 113 ? -47.522 -7.945 17.866 1.00 56.88 113 LYS A N 1
ATOM 878 C CA . LYS A 1 113 ? -47.633 -8.447 16.491 1.00 56.88 113 LYS A CA 1
ATOM 879 C C . LYS A 1 113 ? -48.523 -7.508 15.665 1.00 56.88 113 LYS A C 1
ATOM 881 O O . LYS A 1 113 ? -49.475 -6.970 16.220 1.00 56.88 113 LYS A O 1
ATOM 886 N N . SER A 1 114 ? -48.271 -7.476 14.353 1.00 45.91 114 SER A N 1
ATOM 887 C CA . SER A 1 114 ? -49.170 -7.183 13.207 1.00 45.91 114 SER A CA 1
ATOM 888 C C . SER A 1 114 ? -48.497 -6.195 12.252 1.00 45.91 114 SER A C 1
ATOM 890 O O . SER A 1 114 ? -47.899 -5.230 12.691 1.00 45.91 114 SER A O 1
ATOM 892 N N . GLY A 1 115 ? -48.559 -6.348 10.937 1.00 47.62 115 GLY A N 1
ATOM 893 C CA . GLY A 1 115 ? -49.362 -7.262 10.151 1.00 47.62 115 GLY A CA 1
ATOM 894 C C . GLY A 1 115 ? -48.990 -7.139 8.678 1.00 47.62 115 GLY A C 1
ATOM 895 O O . GLY A 1 115 ? -48.378 -6.172 8.235 1.00 47.62 115 GLY A O 1
ATOM 896 N N . VAL A 1 116 ? -49.361 -8.192 7.967 1.00 55.03 116 VAL A N 1
ATOM 897 C CA . VAL A 1 116 ? -49.466 -8.319 6.518 1.00 55.03 116 VAL A CA 1
ATOM 898 C C . VAL A 1 116 ? -50.040 -7.071 5.834 1.00 55.03 116 VAL A C 1
ATOM 900 O O . VAL A 1 116 ? -51.032 -6.522 6.299 1.00 55.03 116 VAL A O 1
ATOM 903 N N . HIS A 1 117 ? -49.486 -6.706 4.677 1.00 54.81 117 HIS A N 1
ATOM 904 C CA . HIS A 1 117 ? -50.311 -6.384 3.515 1.00 54.81 117 HIS A CA 1
ATOM 905 C C . HIS A 1 117 ? -49.645 -6.871 2.228 1.00 54.81 117 HIS A C 1
ATOM 907 O O . HIS A 1 117 ? -48.444 -6.738 2.008 1.00 54.81 117 HIS A O 1
ATOM 913 N N . ASP A 1 118 ? -50.512 -7.509 1.462 1.00 50.28 118 ASP A N 1
ATOM 914 C CA . ASP A 1 118 ? -50.378 -8.195 0.194 1.00 50.28 118 ASP A CA 1
ATOM 915 C C . ASP A 1 118 ? -50.648 -7.227 -0.980 1.00 50.28 118 ASP A C 1
ATOM 917 O O . ASP A 1 118 ? -51.114 -6.106 -0.771 1.00 50.28 118 ASP A O 1
ATOM 921 N N . LEU A 1 119 ? -50.452 -7.746 -2.196 1.00 52.97 119 LEU A N 1
ATOM 922 C CA . LEU A 1 119 ? -50.836 -7.247 -3.527 1.00 52.97 119 LEU A CA 1
ATOM 923 C C . LEU A 1 119 ? -49.958 -6.161 -4.174 1.00 52.97 119 LEU A C 1
ATOM 925 O O . LEU A 1 119 ? -49.702 -5.125 -3.580 1.00 52.97 119 LEU A O 1
ATOM 929 N N . HIS A 1 120 ? -49.402 -6.300 -5.385 1.00 51.03 120 HIS A N 1
ATOM 930 C CA . HIS A 1 120 ? -49.798 -6.819 -6.718 1.00 51.03 120 HIS A CA 1
ATOM 931 C C . HIS A 1 120 ? -49.850 -5.647 -7.718 1.00 51.03 120 HIS A C 1
ATOM 933 O O . HIS A 1 120 ? -50.231 -4.538 -7.358 1.00 51.03 120 HIS A O 1
ATOM 939 N N . MET A 1 121 ? -49.599 -5.984 -8.991 1.00 53.59 121 MET A N 1
ATOM 940 C CA . MET A 1 121 ? -49.770 -5.202 -10.232 1.00 53.59 121 MET A CA 1
ATOM 941 C C . MET A 1 121 ? -48.558 -4.364 -10.667 1.00 53.59 121 MET A C 1
ATOM 943 O O . MET A 1 121 ? -47.957 -3.672 -9.863 1.00 53.59 121 MET A O 1
ATOM 947 N N . VAL A 1 122 ? -48.170 -4.284 -11.942 1.00 56.03 122 VAL A N 1
ATOM 948 C CA . VAL A 1 122 ? -48.424 -5.051 -13.178 1.00 56.03 122 VAL A CA 1
ATOM 949 C C . VAL A 1 122 ? -47.432 -4.498 -14.221 1.00 56.03 122 VAL A C 1
ATOM 951 O O . VAL A 1 122 ? -47.041 -3.335 -14.156 1.00 56.03 122 VAL A O 1
ATOM 954 N N . SER A 1 123 ? -47.030 -5.348 -15.160 1.00 59.88 123 SER A N 1
ATOM 955 C CA . SER A 1 123 ? -46.115 -5.141 -16.287 1.00 59.88 123 SER A CA 1
ATOM 956 C C . SER A 1 123 ? -46.380 -3.920 -17.179 1.00 59.88 123 SER A C 1
ATOM 958 O O . SER A 1 123 ? -47.528 -3.513 -17.358 1.00 59.88 123 SER A O 1
ATOM 960 N N . LYS A 1 124 ? -45.346 -3.492 -17.923 1.00 61.03 124 LYS A N 1
ATOM 961 C CA . LYS A 1 124 ? -45.505 -3.240 -19.365 1.00 61.03 124 LYS A CA 1
ATOM 962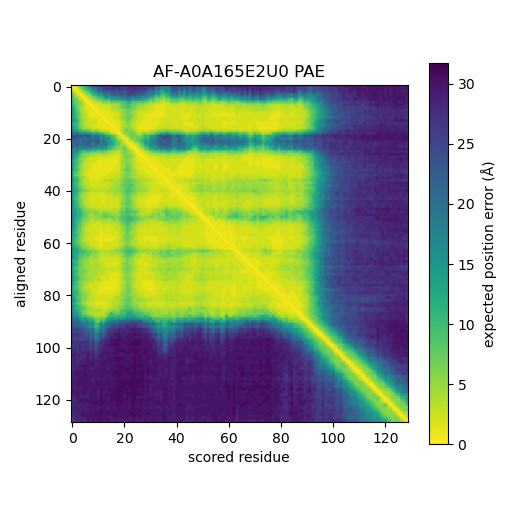 C C . LYS A 1 124 ? -44.180 -3.307 -20.133 1.00 61.03 124 LYS A C 1
ATOM 964 O O . LYS A 1 124 ? -43.357 -2.402 -20.051 1.00 61.03 124 LYS A O 1
ATOM 969 N N . ASP A 1 125 ? -44.033 -4.372 -20.914 1.00 65.62 125 ASP A N 1
ATOM 970 C CA . ASP A 1 125 ? -43.189 -4.424 -22.104 1.00 65.62 125 ASP A CA 1
ATOM 971 C C . ASP A 1 125 ? -43.655 -3.391 -23.141 1.00 65.62 125 ASP A C 1
ATOM 973 O O . ASP A 1 125 ? -44.854 -3.158 -23.324 1.00 65.62 125 ASP A O 1
ATOM 977 N N . GLY A 1 126 ? -42.700 -2.795 -23.850 1.00 54.03 126 GLY A N 1
ATOM 978 C CA . GLY A 1 126 ? -42.942 -1.882 -24.961 1.00 54.03 126 GLY A CA 1
ATOM 979 C C . GLY A 1 126 ? -41.862 -2.048 -26.018 1.00 54.03 126 GLY A C 1
ATOM 980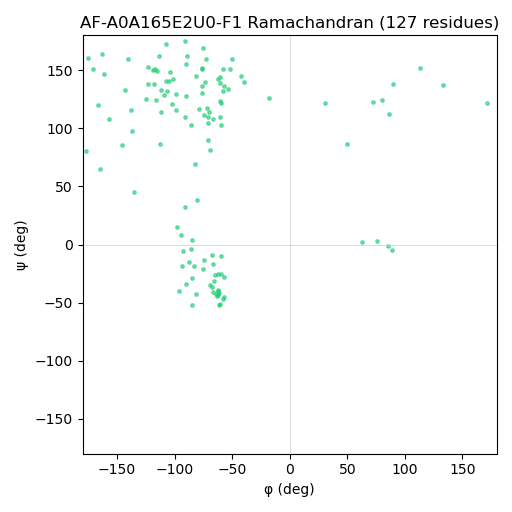 O O . GLY A 1 126 ? -40.862 -1.338 -26.001 1.00 54.03 126 GLY A O 1
ATOM 981 N N . ALA A 1 127 ? -42.070 -3.016 -26.910 1.00 59.16 127 ALA A N 1
ATOM 982 C CA . ALA A 1 127 ? -41.308 -3.208 -28.133 1.00 59.16 127 ALA A CA 1
ATOM 983 C C . ALA A 1 127 ? -41.931 -2.435 -29.311 1.00 59.16 127 ALA A C 1
ATOM 985 O O . ALA A 1 127 ? -43.143 -2.230 -29.361 1.00 59.16 127 ALA A O 1
ATOM 986 N N . SER A 1 128 ? -41.057 -2.140 -30.278 1.00 54.31 128 SER A N 1
ATOM 987 C CA . SER A 1 128 ? -41.305 -1.859 -31.699 1.00 54.31 128 SER A CA 1
ATOM 988 C C . SER A 1 128 ? -41.651 -0.429 -32.130 1.00 54.31 128 SER A C 1
ATOM 990 O O . SER A 1 128 ? -42.764 0.068 -31.968 1.00 54.31 128 SER A O 1
ATOM 992 N N . SER A 1 129 ? -40.715 0.157 -32.877 1.00 56.72 129 SER A N 1
ATOM 993 C CA . SER A 1 129 ? -40.920 0.543 -34.282 1.00 56.72 129 SER A CA 1
ATOM 994 C C . SER A 1 129 ? -39.624 0.327 -35.055 1.00 56.72 129 SER A C 1
ATOM 996 O O . SER A 1 129 ? -38.554 0.458 -34.421 1.00 56.72 129 SER A O 1
#

Mean predicted aligned error: 15.38 Å

Solvent-accessible surface area (backbone atoms only — not comparable to full-atom values): 8783 Å² total; per-residue (Å²): 131,83,77,80,75,83,84,49,78,54,49,67,65,32,38,31,30,38,57,85,46,91,85,74,65,54,64,41,58,39,30,36,35,31,42,63,95,54,62,81,89,70,43,48,78,45,66,87,78,75,86,57,58,71,61,49,52,54,40,45,71,39,33,101,61,81,84,60,46,87,82,52,58,82,68,41,74,48,60,46,41,69,64,55,55,49,57,50,69,50,70,68,74,63,77,92,72,74,98,68,81,89,80,91,80,84,89,80,89,81,90,82,90,84,78,89,84,82,88,85,89,82,88,80,89,84,82,89,133

Foldseek 3Di:
DPPPPPWAWLAWFKWFFAQPDPVPSDTFIWTFTDTVPDDSVPTDTDGPPVPPVVRVVLQVVQWPDDPPSVVDDHGDMTGGDPVSVCVRVCVPPPPPDDPPDDDDDDDDDDDDDDDDDDDDDDDDDDDDD

Secondary structure (DSSP, 8-state):
------PPEEEEEEEEEE---TTT---EEEEEEEETTS-GGG-EEEE--SS-HHHHHHHHHTSSS-S-GGGS-TT-EE---HHHHHHHHHTT-------------------------------------

pLDDT: mean 75.7, std 19.35, range [39.38, 97.25]